Protein AF-A0A839IWL7-F1 (afdb_monomer_lite)

Structure (mmCIF, N/CA/C/O backbone):
data_AF-A0A839IWL7-F1
#
_entry.id   AF-A0A839IWL7-F1
#
loop_
_atom_site.group_PDB
_atom_site.id
_atom_site.type_symbol
_atom_site.label_atom_id
_atom_site.label_alt_id
_atom_site.label_comp_id
_atom_site.label_asym_id
_atom_site.label_entity_id
_atom_site.label_seq_id
_atom_site.pdbx_PDB_ins_code
_atom_site.Cartn_x
_atom_site.Cartn_y
_atom_site.Cartn_z
_atom_site.occupancy
_atom_site.B_iso_or_equiv
_atom_site.auth_seq_id
_atom_site.auth_comp_id
_atom_site.auth_asym_id
_atom_site.auth_atom_id
_atom_site.pdbx_PDB_model_num
ATOM 1 N N . ARG A 1 1 ? 0.853 -5.875 -13.028 1.00 74.44 1 ARG A N 1
ATOM 2 C CA . ARG A 1 1 ? 0.609 -4.477 -12.589 1.00 74.44 1 ARG A CA 1
ATOM 3 C C . ARG A 1 1 ? -0.826 -4.240 -12.110 1.00 74.44 1 ARG A C 1
ATOM 5 O O . ARG A 1 1 ? -0.974 -3.662 -11.048 1.00 74.44 1 ARG A O 1
ATOM 12 N N . ILE A 1 2 ? -1.877 -4.710 -12.799 1.00 85.12 2 ILE A N 1
ATOM 13 C CA . ILE A 1 2 ? -3.267 -4.474 -12.343 1.00 85.12 2 ILE A CA 1
ATOM 14 C C . ILE A 1 2 ? -3.492 -4.981 -10.911 1.00 85.12 2 ILE A C 1
ATOM 16 O O . ILE A 1 2 ? -3.845 -4.189 -10.051 1.00 85.12 2 ILE A O 1
ATOM 20 N N . ALA A 1 3 ? -3.161 -6.244 -10.616 1.00 87.06 3 ALA A N 1
ATOM 21 C CA . ALA A 1 3 ? -3.328 -6.805 -9.271 1.00 87.06 3 ALA A CA 1
ATOM 22 C C . ALA A 1 3 ? -2.612 -5.999 -8.166 1.00 87.06 3 ALA A C 1
ATOM 24 O O . ALA A 1 3 ? -3.168 -5.786 -7.090 1.00 87.06 3 ALA A O 1
ATOM 25 N N . SER A 1 4 ? -1.396 -5.504 -8.434 1.00 87.50 4 SER A N 1
ATOM 26 C CA . SER A 1 4 ? -0.652 -4.686 -7.469 1.00 87.50 4 SER A CA 1
ATOM 27 C C . SER A 1 4 ? -1.278 -3.303 -7.281 1.00 87.50 4 SER A C 1
ATOM 29 O O . SER A 1 4 ? -1.308 -2.797 -6.163 1.00 87.50 4 SER A O 1
ATOM 31 N N . TYR A 1 5 ? -1.805 -2.697 -8.349 1.00 90.50 5 TYR A N 1
ATOM 32 C CA . TYR A 1 5 ? -2.544 -1.437 -8.267 1.00 90.50 5 TYR A CA 1
ATOM 33 C C . TYR A 1 5 ? -3.861 -1.605 -7.512 1.00 90.50 5 TYR A C 1
ATOM 35 O O . TYR A 1 5 ? -4.140 -0.814 -6.615 1.00 90.50 5 TYR A O 1
ATOM 43 N N . THR A 1 6 ? -4.621 -2.666 -7.794 1.00 91.69 6 THR A N 1
ATOM 44 C CA . THR A 1 6 ? -5.847 -3.000 -7.062 1.00 91.69 6 THR A CA 1
ATOM 45 C C . THR A 1 6 ? -5.566 -3.125 -5.568 1.00 91.69 6 THR A C 1
ATOM 47 O O . THR A 1 6 ? -6.232 -2.466 -4.779 1.00 91.69 6 THR A O 1
ATOM 50 N N . ALA A 1 7 ? -4.529 -3.872 -5.169 1.00 92.44 7 ALA A N 1
ATOM 51 C CA . ALA A 1 7 ? -4.151 -4.004 -3.761 1.00 92.44 7 ALA A CA 1
ATOM 52 C C . ALA A 1 7 ? -3.742 -2.662 -3.123 1.00 92.44 7 ALA A C 1
ATOM 54 O O . ALA A 1 7 ? -4.159 -2.360 -2.008 1.00 92.44 7 ALA A O 1
ATOM 55 N N . ARG A 1 8 ? -2.970 -1.823 -3.830 1.00 90.38 8 ARG A N 1
ATOM 56 C CA . ARG A 1 8 ? -2.587 -0.481 -3.345 1.00 90.38 8 ARG A CA 1
ATOM 57 C C . ARG A 1 8 ? -3.792 0.446 -3.178 1.00 90.38 8 ARG A C 1
ATOM 59 O O . ARG A 1 8 ? -3.776 1.285 -2.279 1.00 90.38 8 ARG A O 1
ATOM 66 N N . MET A 1 9 ? -4.816 0.291 -4.015 1.00 92.56 9 MET A N 1
ATOM 67 C CA . MET A 1 9 ? -6.051 1.071 -3.946 1.00 92.56 9 MET A CA 1
ATOM 68 C C . MET A 1 9 ? -6.939 0.705 -2.752 1.00 92.56 9 MET A C 1
ATOM 70 O O . MET A 1 9 ? -7.689 1.560 -2.297 1.00 92.56 9 MET A O 1
ATOM 74 N N . LEU A 1 10 ? -6.829 -0.500 -2.182 1.00 91.94 10 LEU A N 1
ATOM 75 C CA . LEU A 1 10 ? -7.617 -0.878 -0.995 1.00 91.94 10 LEU A CA 1
ATOM 76 C C . LEU A 1 10 ? -7.292 -0.018 0.236 1.00 91.94 10 LEU A C 1
ATOM 78 O O . LEU A 1 10 ? -8.140 0.195 1.093 1.00 91.94 10 LEU A O 1
ATOM 82 N N . ASN A 1 11 ? -6.081 0.543 0.290 1.00 87.25 11 ASN A N 1
ATOM 83 C CA . ASN A 1 11 ? -5.664 1.491 1.327 1.00 87.25 11 ASN A CA 1
ATOM 84 C C . ASN A 1 11 ? -6.054 2.949 1.013 1.00 87.25 11 ASN A C 1
ATOM 86 O O . ASN A 1 11 ? -5.596 3.871 1.690 1.00 87.25 11 ASN A O 1
ATOM 90 N N . LYS A 1 12 ? -6.836 3.196 -0.046 1.00 89.81 12 LYS A N 1
ATOM 91 C CA . LYS A 1 12 ? -7.224 4.546 -0.497 1.00 89.81 12 LYS A CA 1
ATOM 92 C C . LYS A 1 12 ? -8.651 4.943 -0.135 1.00 89.81 12 LYS A C 1
ATOM 94 O O . LYS A 1 12 ? -9.076 6.032 -0.506 1.00 89.81 12 LYS A O 1
ATOM 99 N N . GLY A 1 13 ? -9.348 4.112 0.633 1.00 88.19 13 GLY A N 1
ATOM 100 C CA . GLY A 1 13 ? -10.699 4.390 1.109 1.00 88.19 13 GLY A CA 1
ATOM 101 C C . GLY A 1 13 ? -11.664 3.250 0.813 1.00 88.19 13 GLY A C 1
ATOM 102 O O . GLY A 1 13 ? -11.491 2.488 -0.143 1.00 88.19 13 GLY A O 1
ATOM 103 N N . THR A 1 14 ? -12.708 3.175 1.625 1.00 92.31 14 THR A N 1
ATOM 104 C CA . THR A 1 14 ? -13.877 2.322 1.414 1.00 92.31 14 THR A CA 1
ATOM 105 C C . THR A 1 14 ? -15.086 3.189 1.090 1.00 92.31 14 THR A C 1
ATOM 107 O O . THR A 1 14 ? -15.039 4.412 1.219 1.00 92.31 14 THR A O 1
ATOM 110 N N . THR A 1 15 ? -16.191 2.584 0.665 1.00 91.00 15 THR A N 1
ATOM 111 C CA . THR A 1 15 ? -17.456 3.315 0.476 1.00 91.00 15 THR A CA 1
ATOM 112 C C . THR A 1 15 ? -17.956 3.957 1.770 1.00 91.00 15 THR A C 1
ATOM 114 O O . THR A 1 15 ? -18.736 4.901 1.720 1.00 91.00 15 THR A O 1
ATOM 117 N N . ASN A 1 16 ? -17.508 3.439 2.917 1.00 88.94 16 ASN A N 1
ATOM 118 C CA . ASN A 1 16 ? -17.953 3.839 4.247 1.00 88.94 16 ASN A CA 1
ATOM 119 C C . ASN A 1 16 ? -16.942 4.739 4.970 1.00 88.94 16 ASN A C 1
ATOM 121 O O . ASN A 1 16 ? -17.307 5.389 5.942 1.00 88.94 16 ASN A O 1
ATOM 125 N N . ASN A 1 17 ? -15.675 4.738 4.543 1.00 90.38 17 ASN A N 1
ATOM 126 C CA . ASN A 1 17 ? -14.590 5.442 5.216 1.00 90.38 17 ASN A CA 1
ATOM 127 C C . ASN A 1 17 ? -13.636 6.061 4.195 1.00 90.38 17 ASN A C 1
ATOM 129 O O . ASN A 1 17 ? -13.089 5.380 3.323 1.00 90.38 17 ASN A O 1
ATOM 133 N N . SER A 1 18 ? -13.358 7.347 4.349 1.00 92.62 18 SER A N 1
ATOM 134 C CA . SER A 1 18 ? -12.273 8.016 3.642 1.00 92.62 18 SER A CA 1
ATOM 135 C C . SER A 1 18 ? -10.914 7.429 4.032 1.00 92.62 18 SER A C 1
ATOM 137 O O . SER A 1 18 ? -10.744 6.796 5.076 1.00 92.62 18 SER A O 1
ATOM 139 N N . ARG A 1 19 ? -9.895 7.682 3.204 1.00 90.56 19 ARG A N 1
ATOM 140 C CA . ARG A 1 19 ? -8.521 7.286 3.527 1.00 90.56 19 ARG A CA 1
ATOM 141 C C . ARG A 1 19 ? -8.077 7.818 4.894 1.00 90.56 19 ARG A C 1
ATOM 143 O O . ARG A 1 19 ? -7.436 7.083 5.632 1.00 90.56 19 ARG A O 1
ATOM 150 N N . GLN A 1 20 ? -8.390 9.075 5.207 1.00 92.31 20 GLN A N 1
ATOM 151 C CA . GLN A 1 20 ? -7.964 9.688 6.463 1.00 92.31 20 GLN A CA 1
ATOM 152 C C . GLN A 1 20 ? -8.616 8.991 7.660 1.00 92.31 20 GLN A C 1
ATOM 154 O O . GLN A 1 20 ? -7.915 8.605 8.584 1.00 92.31 20 GLN A O 1
ATOM 159 N N . GLU A 1 21 ? -9.918 8.712 7.586 1.00 93.88 21 GLU A N 1
ATOM 160 C CA . GLU A 1 21 ? -10.632 7.999 8.652 1.00 93.88 21 GLU A CA 1
ATOM 161 C C . GLU A 1 21 ? -10.100 6.577 8.867 1.00 93.88 21 GLU A C 1
ATOM 163 O O . GLU A 1 21 ? -10.049 6.108 10.001 1.00 93.88 21 GLU A O 1
ATOM 168 N N . ILE A 1 22 ? -9.679 5.881 7.804 1.00 93.31 22 ILE A N 1
ATOM 169 C CA . ILE A 1 22 ? -9.029 4.568 7.932 1.00 93.31 22 ILE A CA 1
ATOM 170 C C . ILE A 1 22 ? -7.708 4.695 8.698 1.00 93.31 22 ILE A C 1
ATOM 172 O O . ILE A 1 22 ? -7.465 3.912 9.613 1.00 9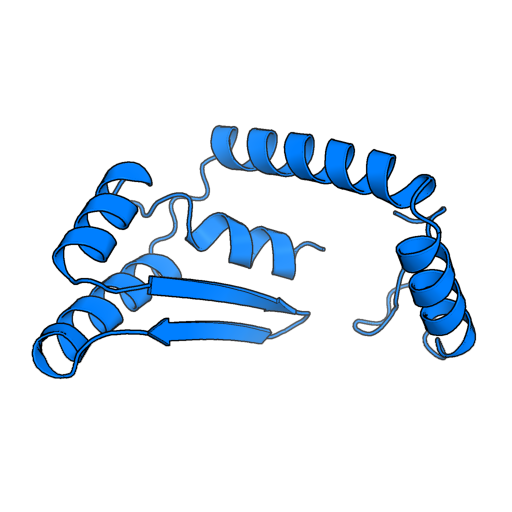3.31 22 ILE A O 1
ATOM 176 N N . GLU A 1 23 ? -6.862 5.664 8.344 1.00 93.88 23 GLU A N 1
ATOM 177 C CA . GLU A 1 23 ? -5.572 5.891 9.014 1.00 93.88 23 GLU A CA 1
ATOM 178 C C . GLU A 1 23 ? -5.769 6.317 10.479 1.00 93.88 23 GLU A C 1
ATOM 180 O O . GLU A 1 23 ? -5.050 5.846 11.363 1.00 93.88 23 GLU A O 1
ATOM 185 N N . ASP A 1 24 ? -6.779 7.143 10.758 1.00 94.94 24 ASP A N 1
ATOM 186 C CA . ASP A 1 24 ? -7.121 7.584 12.111 1.00 94.94 24 ASP A CA 1
ATOM 187 C C . ASP A 1 24 ? -7.618 6.408 12.967 1.00 94.94 24 ASP A C 1
ATOM 189 O O . ASP A 1 24 ? -7.167 6.231 14.100 1.00 94.94 24 ASP A O 1
ATOM 193 N N . LYS A 1 25 ? -8.482 5.544 12.413 1.00 94.19 25 LYS A N 1
ATOM 194 C CA . LYS A 1 25 ? -8.938 4.308 13.076 1.00 94.19 25 LYS A CA 1
ATOM 195 C C . LYS A 1 25 ? -7.782 3.353 13.343 1.00 94.19 25 LYS A C 1
ATOM 197 O O . LYS A 1 25 ? -7.653 2.847 14.452 1.00 94.19 25 LYS A O 1
ATOM 202 N N . LEU A 1 26 ? -6.922 3.127 12.351 1.00 94.56 26 LEU A N 1
ATOM 203 C CA . LEU A 1 26 ? -5.730 2.296 12.513 1.00 94.56 26 LEU A CA 1
ATOM 204 C C . LEU A 1 26 ? -4.804 2.850 13.598 1.00 94.56 26 LEU A C 1
ATOM 206 O O . LEU A 1 26 ? -4.317 2.087 14.428 1.00 94.56 26 LEU A O 1
ATOM 210 N N . SER A 1 27 ? -4.623 4.169 13.651 1.00 94.81 27 SER A N 1
ATOM 211 C CA . SER A 1 27 ? -3.817 4.831 14.679 1.00 94.81 27 SER A CA 1
ATOM 212 C C . SER A 1 27 ? -4.427 4.685 16.075 1.00 94.81 27 SER A C 1
ATOM 214 O O . SER A 1 27 ? -3.707 4.358 17.019 1.00 94.81 27 SER A O 1
ATOM 216 N N . ALA A 1 28 ? -5.745 4.859 16.211 1.00 94.62 28 ALA A N 1
ATOM 217 C CA . ALA A 1 28 ? -6.460 4.660 17.472 1.00 94.62 28 ALA A CA 1
ATOM 218 C C . ALA A 1 28 ? -6.332 3.215 17.983 1.00 94.62 28 ALA A C 1
ATOM 220 O O . ALA A 1 28 ? -6.083 2.999 19.166 1.00 94.62 28 ALA A O 1
ATOM 221 N N . LEU A 1 29 ? -6.405 2.242 17.072 1.00 94.31 29 LEU A N 1
ATOM 222 C CA . LEU A 1 29 ? -6.217 0.816 17.350 1.00 94.31 29 LEU A CA 1
ATOM 223 C C . LEU A 1 29 ? -4.737 0.408 17.465 1.00 94.31 29 LEU A C 1
ATOM 225 O O . LEU A 1 29 ? -4.447 -0.778 17.619 1.00 94.31 29 LEU A O 1
ATOM 229 N N . LYS A 1 30 ? -3.785 1.343 17.309 1.00 94.31 30 LYS A N 1
ATOM 230 C CA . LYS A 1 30 ? -2.330 1.079 17.235 1.00 94.31 30 LYS A CA 1
ATOM 231 C C . LYS A 1 30 ? -1.982 -0.058 16.269 1.00 94.31 30 LYS A C 1
ATOM 233 O O . LYS A 1 30 ? -1.123 -0.900 16.533 1.00 94.31 30 LYS A O 1
ATOM 238 N N . SER A 1 31 ? -2.693 -0.088 15.153 1.00 95.75 31 SER A N 1
ATOM 239 C CA . SER A 1 31 ? -2.724 -1.194 14.214 1.00 95.75 31 SER A CA 1
ATOM 240 C C . SER A 1 31 ? -2.251 -0.762 12.837 1.00 95.75 31 SER A C 1
ATOM 242 O O . SER A 1 31 ? -2.311 0.407 12.469 1.00 95.75 31 SER A O 1
ATOM 244 N N . SER A 1 32 ? -1.782 -1.716 12.041 1.00 94.62 32 SER A N 1
ATOM 245 C CA . SER A 1 32 ? -1.435 -1.475 10.643 1.00 94.62 32 SER A CA 1
ATOM 246 C C . SER A 1 32 ? -1.930 -2.610 9.759 1.00 94.62 32 SER A C 1
ATOM 248 O O . SER A 1 32 ? -1.869 -3.781 10.135 1.00 94.62 32 SER A O 1
ATOM 250 N N . ILE A 1 33 ? -2.421 -2.245 8.574 1.00 94.31 33 ILE A N 1
ATOM 251 C CA . ILE A 1 33 ? -2.892 -3.178 7.551 1.00 94.31 33 ILE A CA 1
ATOM 252 C C . ILE A 1 33 ? -2.155 -2.871 6.248 1.00 94.31 33 ILE A C 1
ATOM 254 O O . ILE A 1 33 ? -2.115 -1.732 5.776 1.00 94.31 33 ILE A O 1
ATOM 258 N N . ARG A 1 34 ? -1.568 -3.899 5.636 1.00 92.69 34 ARG A N 1
ATOM 259 C CA . ARG A 1 34 ? -0.895 -3.790 4.340 1.00 92.69 34 ARG A CA 1
ATOM 260 C C . ARG A 1 34 ? -1.412 -4.847 3.379 1.00 92.69 34 ARG A C 1
ATOM 262 O O . ARG A 1 34 ? -1.307 -6.039 3.657 1.00 92.69 34 ARG A O 1
ATOM 269 N N . PHE A 1 35 ? -1.870 -4.408 2.211 1.00 93.81 35 PHE A N 1
ATOM 270 C CA . PHE A 1 35 ? -2.236 -5.298 1.114 1.00 93.81 35 PHE A CA 1
ATOM 271 C C . PHE A 1 35 ? -1.106 -5.417 0.095 1.00 93.81 35 PHE A C 1
ATOM 273 O O . PHE A 1 35 ? -0.433 -4.441 -0.244 1.00 93.81 35 PHE A O 1
ATOM 280 N N . SER A 1 36 ? -0.927 -6.623 -0.426 1.00 91.62 36 SER A N 1
ATOM 281 C CA . SER A 1 36 ? -0.104 -6.910 -1.594 1.00 91.62 36 SER A CA 1
ATOM 282 C C . SER A 1 36 ? -0.894 -7.769 -2.575 1.00 91.62 36 SER A C 1
ATOM 284 O O . SER A 1 36 ? -1.661 -8.648 -2.187 1.00 91.62 36 SER A O 1
ATOM 286 N N . GLY A 1 37 ? -0.731 -7.486 -3.865 1.00 89.62 37 GLY A N 1
ATOM 287 C CA . GLY A 1 37 ? -1.448 -8.170 -4.936 1.00 89.62 37 GLY A CA 1
ATOM 288 C C . GLY A 1 37 ? -0.483 -8.717 -5.972 1.00 89.62 37 GLY A C 1
ATOM 289 O O . GLY A 1 37 ? 0.395 -7.996 -6.452 1.00 89.62 37 GLY A O 1
ATOM 290 N N . SER A 1 38 ? -0.671 -9.979 -6.332 1.00 86.75 38 SER A N 1
ATOM 291 C CA . SER A 1 38 ? -0.044 -10.636 -7.473 1.00 86.75 38 SER A CA 1
ATOM 292 C C . SER A 1 38 ? -1.123 -11.274 -8.349 1.00 86.75 38 SER A C 1
ATOM 294 O O . SER A 1 38 ? -2.315 -11.225 -8.040 1.00 86.75 38 SER A O 1
ATOM 296 N N . ASN A 1 39 ? -0.736 -11.829 -9.494 1.00 83.44 39 ASN A N 1
ATOM 297 C CA 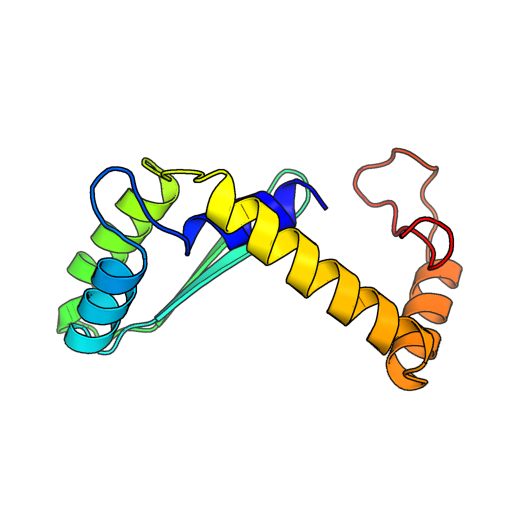. ASN A 1 39 ? -1.707 -12.419 -10.407 1.00 83.44 39 ASN A CA 1
ATOM 298 C C . ASN A 1 39 ? -2.472 -13.564 -9.721 1.00 83.44 39 ASN A C 1
ATOM 300 O O . ASN A 1 39 ? -1.870 -14.515 -9.233 1.00 83.44 39 ASN A O 1
ATOM 304 N N . GLY A 1 40 ? -3.801 -13.430 -9.657 1.00 82.81 40 GLY A N 1
ATOM 305 C CA . GLY A 1 40 ? -4.701 -14.405 -9.033 1.00 82.81 40 GLY A CA 1
ATOM 306 C C . GLY A 1 40 ? -4.663 -14.460 -7.502 1.00 82.81 40 GLY A C 1
ATOM 307 O O . GLY A 1 40 ? -5.332 -15.312 -6.924 1.00 82.81 40 GLY A O 1
ATOM 308 N N . ARG A 1 41 ? -3.909 -13.584 -6.822 1.00 88.12 41 ARG A N 1
ATOM 309 C CA . ARG A 1 41 ? -3.776 -13.619 -5.361 1.00 88.12 41 ARG A CA 1
ATOM 310 C C . ARG A 1 41 ? -3.696 -12.226 -4.754 1.00 88.12 41 ARG A C 1
ATOM 312 O O . ARG A 1 41 ? -2.917 -11.379 -5.184 1.00 88.12 41 ARG A O 1
ATOM 319 N N . ILE A 1 42 ? -4.430 -12.042 -3.664 1.00 90.12 42 ILE A N 1
ATOM 320 C CA . ILE A 1 42 ? -4.252 -10.923 -2.745 1.00 90.12 42 ILE A CA 1
ATOM 321 C C . ILE A 1 42 ? -3.813 -11.453 -1.385 1.00 90.12 42 ILE A C 1
ATOM 323 O O . ILE A 1 42 ? -4.274 -12.501 -0.939 1.00 90.12 42 ILE A O 1
ATOM 327 N N . SER A 1 43 ? -2.879 -10.759 -0.748 1.00 92.62 43 SER A N 1
ATOM 328 C CA . SER A 1 43 ? -2.447 -11.045 0.617 1.00 92.62 43 SER A CA 1
ATOM 329 C C . SER A 1 43 ? -2.620 -9.786 1.457 1.00 92.62 43 SER A C 1
ATOM 331 O O . SER A 1 43 ? -2.278 -8.690 1.015 1.00 92.62 43 SER A O 1
ATOM 333 N N . ALA A 1 44 ? -3.145 -9.949 2.665 1.00 92.75 44 ALA A N 1
ATOM 334 C CA . ALA A 1 44 ? -3.268 -8.891 3.654 1.00 92.75 44 ALA A CA 1
ATOM 335 C C . ALA A 1 44 ? -2.410 -9.261 4.863 1.00 92.75 44 ALA A C 1
ATOM 337 O O . ALA A 1 44 ? -2.486 -10.385 5.351 1.00 92.75 44 ALA A O 1
ATOM 338 N N . ASN A 1 45 ? -1.584 -8.327 5.321 1.00 94.00 45 ASN A N 1
ATOM 339 C CA . ASN A 1 45 ? -0.828 -8.458 6.558 1.00 94.00 45 ASN A CA 1
ATOM 340 C C . ASN A 1 45 ? -1.377 -7.455 7.565 1.00 94.00 45 ASN A C 1
ATOM 342 O O . ASN A 1 45 ? -1.498 -6.272 7.240 1.00 94.00 45 ASN A O 1
ATOM 346 N N . ILE A 1 46 ? -1.685 -7.938 8.765 1.00 94.50 46 ILE A N 1
ATOM 347 C CA . ILE A 1 46 ? -2.202 -7.138 9.873 1.00 94.50 46 ILE A CA 1
ATOM 348 C C . ILE A 1 46 ? -1.211 -7.227 11.031 1.00 94.50 46 ILE A C 1
ATOM 350 O O . ILE A 1 46 ? -0.729 -8.313 11.347 1.00 94.50 46 ILE A O 1
ATOM 354 N N . SER A 1 47 ? -0.937 -6.097 11.673 1.00 96.00 47 SER A N 1
ATOM 355 C CA . SER A 1 47 ? -0.226 -6.031 12.950 1.00 96.00 47 SER A CA 1
ATOM 356 C C . SER A 1 47 ? -1.068 -5.222 13.928 1.00 96.00 47 SER A C 1
ATOM 358 O O . SER A 1 47 ? -1.411 -4.083 13.618 1.00 96.00 47 SER A O 1
ATOM 360 N N . THR A 1 48 ? -1.413 -5.808 15.073 1.00 96.06 48 THR A N 1
ATOM 361 C CA . THR A 1 48 ? -2.322 -5.239 16.083 1.00 96.06 48 THR A CA 1
ATOM 362 C C . THR A 1 48 ? -2.076 -5.892 17.449 1.00 96.06 48 THR A C 1
ATOM 364 O O . THR A 1 48 ? -1.355 -6.891 17.529 1.00 96.06 48 THR A O 1
ATOM 367 N N . THR A 1 49 ? -2.644 -5.333 18.517 1.00 94.50 49 THR A N 1
ATOM 368 C CA . THR A 1 49 ? -2.683 -5.945 19.853 1.00 94.50 49 THR A CA 1
ATOM 369 C C . THR A 1 49 ? -3.869 -6.905 19.972 1.00 94.50 49 THR A C 1
ATOM 371 O O . THR A 1 49 ? -4.845 -6.803 19.232 1.00 94.50 49 THR A O 1
ATOM 374 N N . GLU A 1 50 ? -3.796 -7.862 20.902 1.00 94.62 50 GLU A N 1
ATOM 375 C CA . GLU A 1 50 ? -4.845 -8.879 21.093 1.00 94.62 50 GLU A CA 1
ATOM 376 C C . GLU A 1 50 ? -6.227 -8.253 21.341 1.00 94.62 50 GLU A C 1
ATOM 378 O O . GLU A 1 50 ? -7.216 -8.664 20.736 1.00 94.62 50 GLU A O 1
ATOM 383 N N . GLU A 1 51 ? -6.269 -7.196 22.153 1.00 95.69 51 GLU A N 1
ATOM 384 C CA . GLU A 1 51 ? -7.474 -6.420 22.470 1.00 95.69 51 GLU A CA 1
ATOM 385 C C . GLU A 1 51 ? -8.163 -5.815 21.230 1.00 95.69 51 GLU A C 1
ATOM 387 O O . GLU A 1 51 ? -9.388 -5.738 21.192 1.00 95.69 51 GLU A O 1
ATOM 392 N N . HIS A 1 52 ? -7.402 -5.445 20.192 1.00 96.12 52 HIS A N 1
ATOM 393 C CA . HIS A 1 52 ? -7.903 -4.770 18.988 1.00 96.12 52 HIS A CA 1
ATOM 394 C C . HIS A 1 52 ? -7.972 -5.684 17.759 1.00 96.12 52 HIS A C 1
ATOM 396 O O . HIS A 1 52 ? -8.294 -5.229 16.653 1.00 96.12 52 HIS A O 1
ATOM 402 N N . LEU A 1 53 ? -7.701 -6.982 17.926 1.00 94.75 53 LEU A N 1
ATOM 403 C CA . LEU A 1 53 ? -7.638 -7.933 16.821 1.00 94.75 53 LEU A CA 1
ATOM 404 C C . LEU A 1 53 ? -8.951 -7.986 16.034 1.00 94.75 53 LEU A C 1
ATOM 406 O O . LEU A 1 53 ? -8.946 -7.860 14.809 1.00 94.75 53 LEU A O 1
ATOM 410 N N . MET A 1 54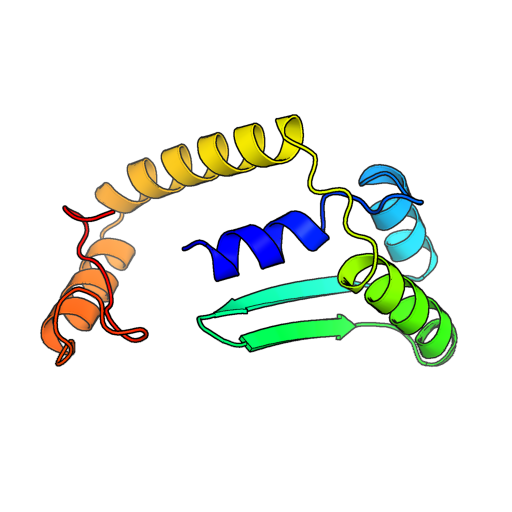 ? -10.079 -8.130 16.733 1.00 96.12 54 MET A N 1
ATOM 411 C CA . MET A 1 54 ? -11.393 -8.247 16.096 1.00 96.12 54 MET A CA 1
ATOM 412 C C . MET A 1 54 ? -11.782 -6.975 15.337 1.00 96.12 54 MET A C 1
ATOM 414 O O . MET A 1 54 ? -12.257 -7.054 14.204 1.00 96.12 54 MET A O 1
ATOM 418 N N . GLU A 1 55 ? -11.530 -5.806 15.925 1.00 94.94 55 GLU A N 1
ATOM 419 C CA . GLU A 1 55 ? -11.812 -4.509 15.302 1.00 94.94 55 GLU A CA 1
ATOM 420 C C . GLU A 1 55 ? -10.952 -4.289 14.052 1.00 94.94 55 GLU A C 1
ATOM 422 O O . GLU A 1 55 ? -11.453 -3.884 13.000 1.00 94.94 55 GLU A O 1
ATOM 427 N N . THR A 1 56 ? -9.666 -4.637 14.126 1.00 95.06 56 THR A N 1
ATOM 428 C CA . THR A 1 56 ? -8.733 -4.486 13.004 1.00 95.06 56 THR A CA 1
ATOM 429 C C . THR A 1 56 ? -9.070 -5.441 11.857 1.00 95.06 56 THR A C 1
ATOM 431 O O . THR A 1 56 ? -9.021 -5.052 10.688 1.00 95.06 56 THR A O 1
ATOM 434 N N . VAL A 1 57 ? -9.468 -6.681 12.158 1.00 95.12 57 VAL A N 1
ATOM 435 C CA . VAL A 1 57 ? -9.927 -7.650 11.146 1.00 95.12 57 VAL A CA 1
ATOM 436 C C . VAL A 1 57 ? -11.239 -7.197 10.499 1.00 95.12 57 VAL A C 1
ATOM 438 O O . VAL A 1 57 ? -11.405 -7.345 9.284 1.00 95.12 57 VAL A O 1
ATOM 441 N N . ALA A 1 58 ? -12.158 -6.609 11.268 1.00 94.75 58 ALA A N 1
ATOM 442 C CA . ALA A 1 58 ? -13.388 -6.040 10.727 1.00 94.75 58 ALA A CA 1
ATOM 443 C C . ALA A 1 58 ? -13.091 -4.875 9.768 1.00 94.75 58 ALA A C 1
ATOM 445 O O . ALA A 1 58 ? -13.620 -4.855 8.654 1.00 94.75 58 ALA A O 1
ATOM 446 N N . LEU A 1 59 ? -12.180 -3.968 10.143 1.00 94.12 59 LEU A N 1
ATOM 447 C CA . LEU A 1 59 ? -11.732 -2.875 9.276 1.00 94.12 59 LEU A CA 1
ATOM 448 C C . LEU A 1 59 ? -11.071 -3.405 7.996 1.00 94.12 59 LEU A C 1
ATOM 450 O O . LEU A 1 59 ? -11.446 -2.992 6.901 1.00 94.12 59 LEU A O 1
ATOM 454 N N . MET A 1 60 ? -10.158 -4.377 8.105 1.00 94.81 60 MET A N 1
ATOM 455 C CA . MET A 1 60 ? -9.556 -5.040 6.939 1.00 94.81 60 MET A CA 1
ATOM 456 C C . MET A 1 60 ? -10.629 -5.630 6.010 1.00 94.81 60 MET A C 1
ATOM 458 O O . MET A 1 60 ? -10.519 -5.553 4.786 1.00 94.81 60 MET A O 1
ATOM 462 N N . THR A 1 61 ? -11.668 -6.234 6.587 1.00 94.31 61 THR A N 1
ATOM 463 C CA . THR A 1 61 ? -12.755 -6.853 5.826 1.00 94.31 61 THR A CA 1
ATOM 464 C C . THR A 1 61 ? -13.574 -5.812 5.067 1.00 94.31 61 THR A C 1
ATOM 466 O O . THR A 1 61 ? -13.890 -6.047 3.900 1.00 94.31 61 THR A O 1
ATOM 469 N N . ASP A 1 62 ? -13.877 -4.660 5.674 1.00 93.94 62 ASP A N 1
ATOM 470 C CA . ASP A 1 62 ? -14.527 -3.537 4.981 1.00 93.94 62 ASP A CA 1
ATOM 471 C C . ASP A 1 62 ? -13.654 -3.022 3.829 1.00 93.94 62 ASP A C 1
ATOM 473 O O . ASP A 1 62 ? -14.143 -2.847 2.715 1.00 93.94 62 ASP A O 1
ATOM 477 N N . MET A 1 63 ? -12.342 -2.890 4.055 1.00 93.88 63 MET A N 1
ATOM 478 C CA . MET A 1 63 ? -11.381 -2.475 3.023 1.00 93.88 63 MET A CA 1
ATOM 479 C C . MET A 1 63 ? -11.332 -3.428 1.827 1.00 93.88 63 MET A C 1
ATOM 481 O O . MET A 1 63 ? -11.193 -2.979 0.691 1.00 93.88 63 MET A O 1
ATOM 485 N N . LEU A 1 64 ? -11.466 -4.735 2.061 1.00 92.25 64 LEU A N 1
ATOM 486 C CA . LEU A 1 64 ? -11.479 -5.747 1.003 1.00 92.25 64 LEU A CA 1
ATOM 487 C C . LEU A 1 64 ? -12.815 -5.828 0.262 1.00 92.25 64 LEU A C 1
ATOM 489 O O . LEU A 1 64 ? -12.821 -6.043 -0.949 1.00 92.25 64 LEU A O 1
ATOM 493 N N . LYS A 1 65 ? -13.939 -5.722 0.979 1.00 93.06 65 LYS A N 1
ATOM 494 C CA . LYS A 1 65 ? -15.276 -5.961 0.414 1.00 93.06 65 LYS A CA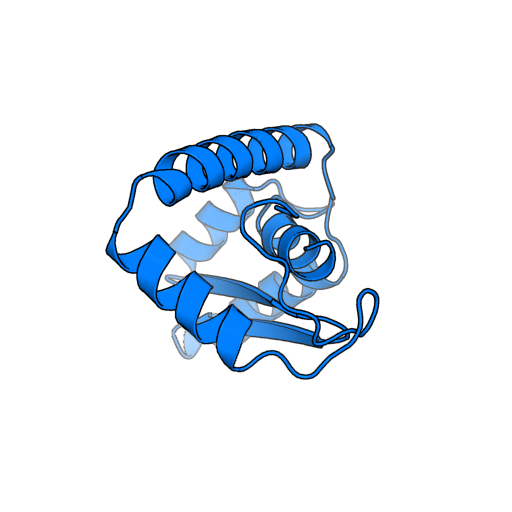 1
ATOM 495 C C . LYS A 1 65 ? -15.920 -4.715 -0.177 1.00 93.06 65 LYS A C 1
ATOM 497 O O . LYS A 1 65 ? -16.659 -4.842 -1.147 1.00 93.06 65 LYS A O 1
ATOM 502 N N . ASN A 1 66 ? -15.627 -3.542 0.379 1.00 94.50 66 ASN A N 1
ATOM 503 C CA . ASN A 1 66 ? -16.258 -2.278 0.007 1.00 94.50 66 ASN A CA 1
ATOM 504 C C . ASN A 1 66 ? -15.244 -1.198 -0.429 1.00 94.50 66 ASN A C 1
ATOM 506 O O . ASN A 1 66 ? -15.339 -0.059 0.033 1.00 94.50 66 ASN A O 1
ATOM 510 N N . PRO A 1 67 ? -14.248 -1.489 -1.285 1.00 93.69 67 PRO A N 1
ATOM 511 C CA . PRO A 1 67 ? -13.291 -0.474 -1.719 1.00 93.69 67 PRO A CA 1
ATOM 512 C C . PRO A 1 67 ? -13.971 0.618 -2.555 1.00 93.69 67 PRO A C 1
ATOM 514 O O . PRO A 1 67 ? -14.776 0.328 -3.438 1.00 93.69 67 PRO A O 1
ATOM 517 N N . ALA A 1 68 ? -13.606 1.882 -2.326 1.00 93.12 68 ALA A N 1
ATOM 518 C CA . ALA A 1 68 ? -14.188 3.004 -3.070 1.00 93.12 68 ALA A CA 1
ATOM 519 C C . ALA A 1 68 ? -13.637 3.145 -4.502 1.00 93.12 68 ALA A C 1
ATOM 521 O O . ALA A 1 68 ? -14.285 3.757 -5.343 1.00 93.12 68 ALA A O 1
ATOM 522 N N . PHE A 1 69 ? -12.421 2.642 -4.761 1.00 91.50 69 PHE A N 1
ATOM 523 C CA . PHE A 1 69 ? -11.703 2.768 -6.042 1.00 91.50 69 PHE A CA 1
ATOM 524 C C . PHE A 1 69 ? -11.789 4.164 -6.687 1.00 91.50 69 PHE A C 1
ATOM 526 O O . PHE A 1 69 ? -12.010 4.299 -7.886 1.00 91.50 69 PHE A O 1
ATOM 533 N N . ASN A 1 70 ? -11.582 5.210 -5.882 1.00 90.62 70 ASN A N 1
ATOM 534 C CA . ASN A 1 70 ? -11.666 6.591 -6.348 1.00 90.62 70 ASN A CA 1
ATOM 535 C C . ASN A 1 70 ? -10.648 6.875 -7.471 1.00 90.62 70 ASN A C 1
ATOM 537 O O . ASN A 1 70 ? -9.441 6.687 -7.293 1.00 90.62 70 ASN A O 1
ATOM 541 N N . GLU A 1 71 ? -11.133 7.375 -8.607 1.00 90.25 71 GLU A N 1
ATOM 542 C CA . GLU A 1 71 ? -10.327 7.694 -9.789 1.00 90.25 71 GLU A CA 1
ATOM 543 C C . GLU A 1 71 ? -9.228 8.726 -9.493 1.00 90.25 71 GLU A C 1
ATOM 545 O O . GLU A 1 71 ? -8.083 8.548 -9.906 1.00 90.25 71 GLU A O 1
ATOM 550 N N . ALA A 1 72 ? -9.514 9.746 -8.681 1.00 90.50 72 ALA A N 1
ATOM 551 C CA . ALA A 1 72 ? -8.526 10.757 -8.313 1.00 90.50 72 ALA A CA 1
ATOM 552 C C . ALA A 1 72 ? -7.362 10.167 -7.492 1.00 90.50 72 ALA A C 1
ATOM 554 O O . ALA A 1 72 ? -6.213 10.587 -7.640 1.00 90.50 72 ALA A O 1
ATOM 555 N N . GLU A 1 73 ? -7.629 9.176 -6.634 1.00 89.00 73 GLU A N 1
ATOM 556 C CA . GLU A 1 73 ? -6.572 8.472 -5.895 1.00 89.00 73 GLU A CA 1
ATOM 557 C C . GLU A 1 73 ? -5.774 7.531 -6.803 1.00 89.00 73 GLU A C 1
ATOM 559 O O . GLU A 1 73 ? -4.558 7.397 -6.632 1.00 89.00 73 GLU A O 1
ATOM 564 N N . LEU A 1 74 ? -6.424 6.927 -7.802 1.00 92.19 74 LEU A N 1
ATOM 565 C CA . LEU A 1 74 ? -5.746 6.119 -8.811 1.00 92.19 74 LEU A CA 1
ATOM 566 C C . LEU A 1 74 ? -4.780 6.967 -9.649 1.00 92.19 74 LEU A C 1
ATOM 568 O O . LEU A 1 74 ? -3.638 6.553 -9.849 1.00 92.19 74 LEU A O 1
ATOM 572 N N . GLU A 1 75 ? -5.190 8.155 -10.091 1.00 92.56 75 GLU A N 1
ATOM 573 C CA . GLU A 1 75 ? -4.329 9.060 -10.864 1.00 92.56 75 GLU A CA 1
ATOM 574 C C . GLU A 1 75 ? -3.113 9.540 -10.058 1.00 92.56 75 GLU A C 1
ATOM 576 O O . GLU A 1 75 ? -1.979 9.534 -10.554 1.00 92.56 75 GLU A O 1
ATOM 581 N N . LYS A 1 76 ? -3.298 9.852 -8.768 1.00 91.25 76 LYS A N 1
ATOM 582 C CA . LYS A 1 76 ? -2.173 10.143 -7.863 1.00 91.25 76 LYS A CA 1
ATOM 583 C C . LYS A 1 76 ? -1.224 8.952 -7.739 1.00 91.25 76 LYS A C 1
ATOM 585 O O . LYS A 1 76 ? -0.006 9.133 -7.770 1.00 91.25 76 LYS A O 1
ATOM 590 N N . LEU A 1 77 ? -1.758 7.734 -7.603 1.00 90.38 77 LEU A N 1
ATOM 591 C CA . LEU A 1 77 ? -0.938 6.524 -7.537 1.00 90.38 77 LEU A CA 1
ATOM 592 C C . LEU A 1 77 ? -0.149 6.296 -8.826 1.00 90.38 77 LEU A C 1
ATOM 594 O O . LEU A 1 77 ? 1.040 6.003 -8.725 1.00 90.38 77 LEU A O 1
ATOM 598 N N . LYS A 1 78 ? -0.769 6.459 -10.001 1.00 91.19 78 LYS A N 1
ATOM 599 C CA . LYS A 1 78 ? -0.088 6.356 -11.302 1.00 91.19 78 LYS A CA 1
ATOM 600 C C . LYS A 1 78 ? 1.044 7.373 -11.413 1.00 91.19 78 LYS A C 1
ATOM 602 O O . LYS A 1 78 ? 2.159 7.002 -11.759 1.00 91.19 78 LYS A O 1
ATOM 607 N N . THR A 1 79 ? 0.790 8.628 -11.043 1.00 92.31 79 THR A N 1
ATOM 608 C CA . THR A 1 79 ? 1.801 9.698 -11.078 1.00 92.31 79 THR A CA 1
ATOM 609 C C . THR A 1 79 ? 2.995 9.375 -10.176 1.00 92.31 79 THR A C 1
ATOM 611 O O . THR A 1 79 ? 4.147 9.477 -10.596 1.00 92.31 79 THR A O 1
ATOM 614 N N . ALA A 1 80 ? 2.737 8.923 -8.945 1.00 89.81 80 ALA A N 1
ATOM 615 C CA . ALA A 1 80 ? 3.792 8.516 -8.021 1.00 89.81 80 ALA A CA 1
ATOM 616 C C . ALA A 1 80 ? 4.575 7.294 -8.532 1.00 89.81 80 ALA A C 1
ATOM 618 O O . ALA A 1 80 ? 5.787 7.204 -8.336 1.00 89.81 80 ALA A O 1
ATOM 619 N N . ASP A 1 81 ? 3.898 6.346 -9.180 1.00 89.81 81 ASP A N 1
ATOM 620 C CA . ASP A 1 81 ? 4.534 5.167 -9.764 1.00 89.81 81 ASP A CA 1
ATOM 621 C C . ASP A 1 81 ? 5.421 5.528 -10.957 1.00 89.81 81 ASP A C 1
ATOM 623 O O . ASP A 1 81 ? 6.546 5.051 -11.026 1.00 89.81 81 ASP A O 1
ATOM 627 N N . LEU A 1 82 ? 4.971 6.431 -11.833 1.00 89.94 82 LEU A N 1
ATOM 628 C CA . LEU A 1 82 ? 5.769 6.953 -12.945 1.00 89.94 82 LEU A CA 1
ATOM 629 C C . LEU A 1 82 ? 7.048 7.633 -12.448 1.00 89.94 82 LEU A C 1
ATOM 631 O O . LEU A 1 82 ? 8.133 7.338 -12.943 1.00 89.94 82 LEU A O 1
ATOM 635 N N . ALA A 1 83 ? 6.947 8.474 -11.416 1.00 90.06 83 ALA A N 1
ATOM 636 C CA . ALA A 1 83 ? 8.120 9.090 -10.799 1.00 90.06 83 ALA A CA 1
ATOM 637 C C . ALA A 1 83 ? 9.077 8.044 -10.190 1.00 90.0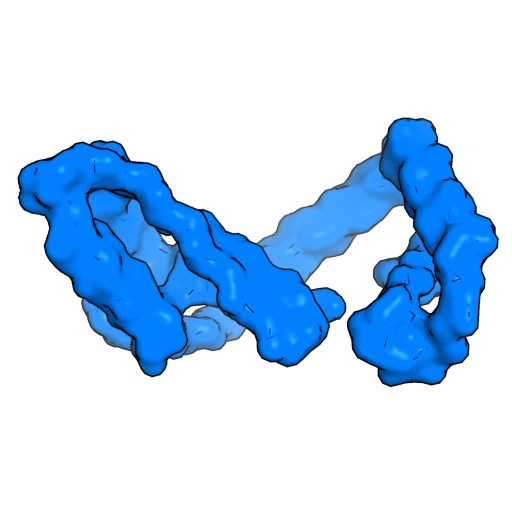6 83 ALA A C 1
ATOM 639 O O . ALA A 1 83 ? 10.298 8.186 -10.271 1.00 90.06 83 ALA A O 1
ATOM 640 N N . ASN A 1 84 ? 8.540 6.971 -9.595 1.00 87.50 84 ASN A N 1
ATOM 641 C CA . ASN A 1 84 ? 9.351 5.863 -9.088 1.00 87.50 84 ASN A CA 1
ATOM 642 C C . ASN A 1 84 ? 10.038 5.086 -10.217 1.00 87.50 84 ASN A C 1
ATOM 644 O O . ASN A 1 84 ? 11.207 4.740 -10.067 1.00 87.50 84 ASN A O 1
ATOM 648 N N . ILE A 1 85 ? 9.340 4.819 -11.323 1.00 87.06 85 ILE A N 1
ATOM 649 C CA . ILE A 1 85 ? 9.903 4.156 -12.505 1.00 87.06 85 ILE A CA 1
ATOM 650 C C . ILE A 1 85 ? 11.050 4.993 -13.068 1.00 87.06 85 ILE A C 1
ATOM 652 O O . ILE A 1 85 ? 12.123 4.451 -13.313 1.00 87.06 85 ILE A O 1
ATOM 656 N N . GLU A 1 86 ? 10.864 6.307 -13.199 1.00 87.31 86 GLU A N 1
ATOM 657 C CA . GLU A 1 86 ? 11.899 7.194 -13.730 1.00 87.31 86 GLU A CA 1
ATOM 658 C C . GLU A 1 86 ? 13.150 7.209 -12.847 1.00 87.31 86 GLU A C 1
ATOM 660 O O . GLU A 1 86 ? 14.258 7.024 -13.343 1.00 87.31 86 GLU A O 1
ATOM 665 N N . ARG A 1 87 ? 12.983 7.303 -11.522 1.00 87.31 87 ARG A N 1
ATOM 666 C CA . ARG A 1 87 ? 14.106 7.184 -10.578 1.00 87.31 87 ARG A CA 1
ATOM 667 C C . ARG A 1 87 ? 14.805 5.825 -10.690 1.00 87.31 87 ARG A C 1
ATOM 669 O O . ARG A 1 87 ? 16.029 5.744 -10.666 1.00 87.31 87 ARG A O 1
ATOM 676 N N . ASN A 1 88 ? 14.034 4.751 -10.833 1.00 86.56 88 ASN A N 1
ATOM 677 C CA . ASN A 1 88 ? 14.563 3.394 -10.915 1.00 86.56 88 ASN A CA 1
ATOM 678 C C . ASN A 1 88 ? 15.391 3.146 -12.190 1.00 86.56 88 ASN A C 1
ATOM 680 O O . ASN A 1 88 ? 16.269 2.285 -12.170 1.00 86.56 88 ASN A O 1
ATOM 684 N N . LYS A 1 89 ? 15.168 3.901 -13.277 1.00 85.50 89 LYS A N 1
ATOM 685 C CA . LYS A 1 89 ? 15.980 3.805 -14.506 1.00 85.50 89 LYS A CA 1
ATOM 686 C C . LYS A 1 89 ? 17.440 4.201 -14.294 1.00 85.50 89 LYS A C 1
ATOM 688 O O . LYS A 1 89 ? 18.296 3.754 -15.050 1.00 85.50 89 LYS A O 1
ATOM 693 N N . THR A 1 90 ? 17.730 5.017 -13.284 1.00 87.69 90 THR A N 1
ATOM 694 C CA . THR A 1 90 ? 19.093 5.475 -12.979 1.00 87.69 90 THR A CA 1
ATOM 695 C C . THR A 1 90 ? 19.704 4.797 -11.753 1.00 87.69 90 THR A C 1
ATOM 697 O O . THR A 1 90 ? 20.876 5.016 -11.473 1.00 87.69 90 THR A O 1
ATOM 700 N N . GLU A 1 91 ? 18.943 3.972 -11.026 1.00 90.56 91 GLU A N 1
ATOM 701 C CA . GLU A 1 91 ? 19.385 3.303 -9.795 1.00 90.56 91 GLU A CA 1
ATOM 702 C C . GLU A 1 91 ? 20.147 1.998 -10.097 1.00 90.56 91 GLU A C 1
ATOM 704 O O . GLU A 1 91 ? 19.525 1.002 -10.486 1.00 90.56 91 GLU A O 1
ATOM 709 N N . PRO A 1 92 ? 21.477 1.927 -9.877 1.00 90.56 92 PRO A N 1
ATOM 710 C CA . PRO A 1 92 ? 22.288 0.777 -10.291 1.00 90.56 92 PRO A CA 1
ATOM 711 C C . PRO A 1 92 ? 21.824 -0.551 -9.683 1.00 90.56 92 PRO A C 1
ATOM 713 O O . PRO A 1 92 ? 21.795 -1.578 -10.363 1.00 90.56 92 PRO A O 1
ATOM 716 N N . GLN A 1 93 ? 21.404 -0.531 -8.414 1.00 88.75 93 GLN A N 1
ATOM 717 C CA . GLN A 1 93 ? 20.926 -1.725 -7.717 1.00 88.75 93 GLN A CA 1
ATOM 718 C C . GLN A 1 93 ? 19.613 -2.250 -8.319 1.00 88.75 93 GLN A C 1
ATOM 720 O O . GLN A 1 93 ? 19.416 -3.464 -8.431 1.00 88.75 93 GLN A O 1
ATOM 725 N N . PHE A 1 94 ? 18.721 -1.344 -8.737 1.00 87.00 94 PHE A N 1
ATOM 726 C CA . PHE A 1 94 ? 17.479 -1.709 -9.413 1.00 87.00 94 PHE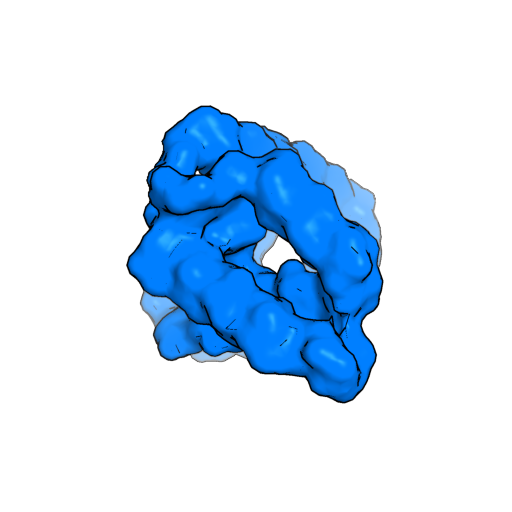 A CA 1
ATOM 727 C C . PHE A 1 94 ? 17.774 -2.317 -10.786 1.00 87.00 94 PHE A C 1
ATOM 729 O O . PHE A 1 94 ? 17.264 -3.396 -11.096 1.00 87.00 94 PHE A O 1
ATOM 736 N N . LEU A 1 95 ? 18.647 -1.677 -11.570 1.00 87.81 95 LEU A N 1
ATOM 737 C CA . LEU A 1 95 ? 19.062 -2.162 -12.888 1.00 87.81 95 LEU A CA 1
ATOM 738 C C . LEU A 1 95 ? 19.680 -3.566 -12.813 1.00 87.81 95 LEU A C 1
ATOM 740 O O . LEU A 1 95 ? 19.316 -4.439 -13.603 1.00 87.81 95 LEU A O 1
ATOM 744 N N . ALA A 1 96 ? 20.558 -3.813 -11.835 1.00 89.31 96 ALA A N 1
ATOM 745 C CA . ALA A 1 96 ? 21.183 -5.118 -11.625 1.00 89.31 96 ALA A CA 1
ATOM 746 C C . ALA A 1 96 ? 20.148 -6.211 -11.299 1.00 89.31 96 ALA A C 1
ATOM 748 O O . ALA A 1 96 ? 20.121 -7.258 -11.950 1.00 89.31 96 ALA A O 1
ATOM 749 N N . SER A 1 97 ? 19.253 -5.950 -10.339 1.00 86.56 97 SER A N 1
ATOM 750 C CA . SER A 1 97 ? 18.178 -6.879 -9.960 1.00 86.56 97 SER A CA 1
ATOM 751 C C . SER A 1 97 ? 17.238 -7.175 -11.133 1.00 86.56 97 SER A C 1
ATOM 753 O O . SER A 1 97 ? 16.890 -8.327 -11.407 1.00 86.56 97 SER A O 1
ATOM 755 N N . LYS A 1 98 ? 16.879 -6.140 -11.897 1.00 84.12 98 LYS A N 1
ATOM 756 C CA . LYS A 1 98 ? 16.008 -6.258 -13.065 1.00 84.12 98 LYS A CA 1
ATOM 757 C C . LYS A 1 98 ? 16.667 -7.063 -14.186 1.00 84.12 98 LYS A C 1
ATOM 759 O O . LYS A 1 98 ? 16.019 -7.936 -14.765 1.00 84.12 98 LYS A O 1
ATOM 764 N N . LYS A 1 99 ? 17.959 -6.836 -14.456 1.00 85.62 99 LYS A N 1
ATOM 765 C CA . LYS A 1 99 ? 18.720 -7.618 -15.440 1.00 85.62 99 LYS A CA 1
ATOM 766 C C . LYS A 1 99 ? 18.798 -9.089 -15.039 1.00 85.62 99 LYS A C 1
ATOM 768 O O . LYS A 1 99 ? 18.561 -9.949 -15.882 1.00 85.62 99 LYS A O 1
ATOM 773 N N . LEU A 1 100 ? 19.053 -9.378 -13.764 1.00 87.00 100 LEU A N 1
ATOM 774 C CA . LEU A 1 100 ? 19.057 -10.746 -13.244 1.00 87.00 100 LEU A CA 1
ATOM 775 C C . LEU A 1 100 ? 17.682 -11.417 -13.390 1.00 87.00 100 LEU A C 1
ATOM 777 O O . LEU A 1 100 ? 17.600 -12.560 -13.832 1.00 87.00 100 LEU A O 1
ATOM 781 N N . SER A 1 101 ? 16.595 -10.703 -13.081 1.00 84.38 101 SER A N 1
ATOM 782 C CA . SER A 1 101 ? 15.231 -11.210 -13.280 1.00 84.38 101 SER A CA 1
ATOM 783 C C . SER A 1 101 ? 14.931 -11.512 -14.749 1.00 84.38 101 SER A C 1
ATOM 785 O O . SER A 1 101 ? 14.260 -12.498 -15.029 1.00 84.38 101 SER A O 1
ATOM 787 N N . SER A 1 102 ? 15.419 -10.684 -15.677 1.00 82.25 102 SER A N 1
ATOM 788 C CA . SER A 1 102 ? 15.253 -10.903 -17.117 1.00 82.25 102 SER A CA 1
ATOM 789 C C . SER A 1 102 ? 16.063 -12.093 -17.632 1.00 82.25 102 SER A C 1
ATOM 791 O O . SER A 1 102 ? 15.619 -12.740 -18.571 1.00 82.25 102 SER A O 1
ATOM 793 N N . LEU A 1 103 ? 17.230 -12.390 -17.052 1.00 85.31 103 LEU A N 1
ATOM 794 C CA . LEU A 1 103 ? 18.020 -13.573 -17.416 1.00 85.31 103 LEU A CA 1
ATOM 795 C C . LEU A 1 103 ? 17.366 -14.875 -16.931 1.00 85.31 103 LEU A C 1
ATOM 797 O O . LEU A 1 103 ? 17.460 -15.893 -17.603 1.00 85.31 103 LEU A O 1
ATOM 801 N N . ASN A 1 104 ? 16.683 -14.832 -15.785 1.00 82.31 104 ASN A N 1
ATOM 802 C CA . ASN A 1 104 ? 15.985 -15.981 -15.197 1.00 82.31 104 ASN A CA 1
ATOM 803 C C . ASN A 1 104 ? 14.518 -16.107 -15.656 1.00 82.31 104 ASN A C 1
ATOM 805 O O . ASN A 1 104 ? 13.752 -16.907 -15.110 1.00 82.31 104 ASN A O 1
ATOM 809 N N . GLN A 1 105 ? 14.105 -15.300 -16.629 1.00 79.88 105 GLN A N 1
ATOM 810 C CA . GLN A 1 105 ? 12.762 -15.294 -17.186 1.00 79.88 105 GLN A CA 1
ATOM 811 C C . GLN A 1 105 ? 12.641 -16.379 -18.260 1.00 79.88 105 GLN A C 1
ATOM 813 O O . GLN A 1 105 ? 13.275 -16.295 -19.306 1.00 79.88 105 GLN A O 1
ATOM 818 N N . HIS A 1 106 ? 11.764 -17.353 -18.030 1.00 84.50 106 HIS A N 1
ATOM 819 C CA . HIS A 1 106 ? 11.524 -18.469 -18.955 1.00 84.50 106 HIS A CA 1
ATOM 820 C C . HIS A 1 106 ? 10.120 -18.434 -19.576 1.00 84.50 106 HIS A C 1
ATOM 822 O O . HIS A 1 106 ? 9.712 -19.372 -20.254 1.00 84.50 106 HIS A O 1
ATOM 828 N N . TYR A 1 107 ? 9.351 -17.382 -19.291 1.00 84.44 107 TYR A N 1
ATOM 829 C CA . TYR A 1 107 ? 7.956 -17.272 -19.696 1.00 84.44 107 TYR A CA 1
ATOM 830 C C . TYR A 1 107 ? 7.796 -16.362 -20.912 1.00 84.44 107 TYR A C 1
ATOM 832 O O . TYR A 1 107 ? 8.421 -15.305 -20.988 1.00 84.44 107 TYR A O 1
ATOM 840 N N . GLU A 1 108 ? 6.896 -16.748 -21.814 1.00 82.69 108 GLU A N 1
ATOM 841 C CA . GLU A 1 108 ? 6.491 -15.943 -22.967 1.00 82.69 108 GLU A CA 1
ATOM 842 C C . GLU A 1 108 ? 5.698 -14.695 -22.555 1.00 82.69 108 GLU A C 1
ATOM 844 O O . GLU A 1 108 ? 5.051 -14.648 -21.496 1.00 82.69 108 GLU A O 1
ATOM 849 N N . LYS A 1 109 ? 5.708 -13.674 -23.422 1.00 79.62 109 LYS A N 1
ATOM 850 C CA . LYS A 1 109 ? 4.936 -12.442 -23.209 1.00 79.62 109 LYS A CA 1
ATOM 851 C C . LYS A 1 109 ? 3.444 -12.781 -23.114 1.00 79.62 109 LYS A C 1
ATOM 853 O O . LYS A 1 109 ? 2.884 -13.434 -23.986 1.00 79.62 109 LYS A O 1
ATOM 858 N N . GLY A 1 110 ? 2.803 -12.336 -22.033 1.00 78.00 110 GLY A N 1
ATOM 859 C CA . GLY A 1 110 ? 1.395 -12.632 -21.731 1.00 78.00 110 GLY A CA 1
ATOM 860 C C . GLY A 1 110 ? 1.179 -13.740 -20.693 1.00 78.00 110 GLY A C 1
ATOM 861 O O . GLY A 1 110 ? 0.079 -13.853 -20.155 1.00 78.00 110 GLY A O 1
ATOM 862 N N . HIS A 1 111 ? 2.212 -14.506 -20.331 1.00 83.50 111 HIS A N 1
ATOM 863 C CA . HIS A 1 111 ? 2.112 -15.456 -19.224 1.00 83.50 111 HIS A CA 1
ATOM 864 C C . HIS A 1 111 ? 1.946 -14.722 -17.872 1.00 83.50 111 HIS A C 1
ATOM 866 O O . HIS A 1 111 ? 2.607 -13.704 -17.650 1.00 83.50 111 HIS A O 1
ATOM 872 N N . PRO A 1 112 ? 1.150 -15.229 -16.906 1.00 77.12 112 PRO A N 1
ATOM 873 C CA . PRO A 1 112 ? 0.969 -14.574 -15.604 1.00 77.12 112 PRO A CA 1
ATOM 874 C C . PRO A 1 112 ? 2.259 -14.377 -14.796 1.00 77.12 112 PRO A C 1
ATOM 876 O O . PRO A 1 112 ? 2.311 -13.510 -13.929 1.00 77.12 112 PRO A O 1
ATOM 879 N N . LEU A 1 113 ? 3.293 -15.176 -15.051 1.00 77.94 113 LEU A N 1
ATOM 880 C CA . LEU A 1 113 ? 4.600 -15.056 -14.393 1.00 77.94 113 LEU A CA 1
ATOM 881 C C . LEU A 1 113 ? 5.627 -14.284 -15.229 1.00 77.94 113 LEU A C 1
ATOM 883 O O . LEU A 1 113 ? 6.798 -14.241 -14.867 1.00 77.94 113 LEU A O 1
ATOM 887 N N . TYR A 1 114 ? 5.201 -13.662 -16.332 1.00 81.38 114 TYR A N 1
ATOM 888 C CA . TYR A 1 114 ? 6.083 -12.849 -17.150 1.00 81.38 114 TYR A CA 1
ATOM 889 C C . TYR A 1 114 ? 6.547 -11.601 -16.370 1.00 81.38 114 TYR A C 1
ATOM 891 O O . TYR A 1 114 ? 5.750 -10.708 -16.082 1.00 81.38 114 TYR A O 1
ATOM 899 N N . ALA A 1 115 ? 7.839 -11.525 -16.045 1.00 74.12 115 ALA A N 1
ATOM 900 C CA . ALA A 1 115 ? 8.525 -10.302 -15.643 1.00 74.12 115 ALA A CA 1
ATOM 901 C C . ALA A 1 115 ? 8.784 -9.365 -16.856 1.00 74.12 115 ALA A C 1
ATOM 903 O O . ALA A 1 115 ? 9.571 -9.726 -17.732 1.00 74.12 115 ALA A O 1
ATOM 904 N N . PRO A 1 116 ? 8.175 -8.161 -16.916 1.00 71.81 116 PRO A N 1
ATOM 905 C CA . PRO A 1 116 ? 8.461 -7.178 -17.965 1.00 71.81 116 PRO A CA 1
ATOM 906 C C . PRO A 1 116 ? 9.891 -6.641 -17.856 1.00 71.81 116 PRO A C 1
ATOM 908 O O . PRO A 1 116 ? 10.429 -6.573 -16.747 1.00 71.81 116 PRO A O 1
ATOM 911 N N . SER A 1 117 ? 10.498 -6.235 -18.973 1.00 69.75 117 SER A N 1
ATOM 912 C CA . SER A 1 117 ? 11.779 -5.514 -18.985 1.00 69.75 117 SER A CA 1
ATOM 913 C C . SER A 1 117 ? 11.599 -4.027 -18.624 1.00 69.75 117 SER A C 1
ATOM 915 O O . SER A 1 117 ? 10.479 -3.573 -18.423 1.00 69.75 117 SER A O 1
ATOM 917 N N . ILE A 1 118 ? 12.696 -3.264 -18.513 1.00 65.56 118 ILE A N 1
ATOM 918 C CA . ILE A 1 118 ? 12.634 -1.797 -18.305 1.00 65.56 118 ILE A CA 1
ATOM 919 C C . ILE A 1 118 ? 12.020 -1.092 -19.520 1.00 65.56 118 ILE A C 1
ATOM 921 O O . ILE A 1 118 ? 11.385 -0.058 -19.369 1.00 65.56 118 ILE A O 1
ATOM 925 N N . GLU A 1 119 ? 12.203 -1.654 -20.714 1.00 63.75 119 GLU A N 1
ATOM 926 C CA . GLU A 1 119 ? 11.659 -1.117 -21.965 1.00 63.75 119 GLU A CA 1
ATOM 927 C C . GLU A 1 119 ? 10.165 -1.447 -22.134 1.00 63.75 119 GLU A C 1
ATOM 929 O O . GLU A 1 119 ? 9.462 -0.749 -22.858 1.00 63.75 119 GLU A O 1
ATOM 934 N N . ASP A 1 120 ? 9.670 -2.483 -21.444 1.00 63.31 120 ASP A N 1
ATOM 935 C CA . ASP A 1 120 ? 8.246 -2.844 -21.393 1.00 63.31 120 ASP A CA 1
ATOM 936 C C . ASP A 1 120 ? 7.472 -2.146 -20.248 1.00 63.31 120 ASP A C 1
ATOM 938 O O . ASP A 1 120 ? 6.254 -2.331 -20.146 1.00 63.31 120 ASP A O 1
ATOM 942 N N . ASP A 1 121 ? 8.162 -1.429 -19.348 1.00 57.56 121 ASP A N 1
ATOM 943 C CA . ASP A 1 121 ? 7.631 -0.865 -18.090 1.00 57.56 121 ASP A CA 1
ATOM 944 C C . ASP A 1 121 ? 7.176 0.605 -18.183 1.00 57.56 121 ASP A C 1
ATOM 946 O O . ASP A 1 121 ? 7.754 1.403 -18.949 1.00 57.56 121 ASP A O 1
#

InterPro domains:
  IPR011249 Metalloenzyme, LuxS/M16 peptidase-like [SSF63411] (2-117)
  IPR011765 Peptidase M16, N-terminal [PF00675] (3-116)

Organism: NCBI:txid2760088

pLDDT: mean 88.64, std 7.24, range [57.56, 96.12]

Radius of gyration: 17.25 Å; chains: 1; bounding box: 40×29×46 Å

Secondary structure (DSSP, 8-state):
-HHHHHHHHHTTBBSSSBHHHHHHHHHHTT-EEEEEEETTEEEEEEE--GGGHHHHHHHHHHHHHSB---HHHHHHHHHHHHHHHHHHTT-HHHHHHHHHHHHT--PPTT-TT----SS--

Foldseek 3Di:
DVFQLLQVQLCQAFPVGGNVRLVVQCVVQVKDWHWGGAVPDIDIDIDGDPVCVVVRVVSVVRSVPGGPSDPVVSVVVVVVVVVVLVVLVPDPVSQVVLVVVVVVAPDDPPDSPDDDHSVRD

Sequence (121 aa):
RIASYTARMLNKGTTNNSRQEIEDKLSALKSSIRFSGSNGRISANISTTEEHLMETVALMTDMLKNPAFNEAELEKLKTADLANIERNKTEPQFLASKKLSSLNQHYEKGHPLYAPSIEDD